Protein AF-A0A356W0Q9-F1 (afdb_monomer)

Sequence (75 aa):
MDYREWGREYLREARMLKRHLAPLRPQLKTLTGEDKILLLNRIAMLTEMYLECLRTGQELLKKGDFFEARSKFKS

pLDDT: mean 93.82, std 8.46, range [54.09, 98.69]

Secondary structure (DSSP, 8-state):
--HHHHHHHHHHHHHHHHHHHTTHHHHTTT--HHHHHHHHHHHHHHHHHHHHHHHHHHHHHHHHHHHHHHHHT--

Mean predicted aligned error: 4.14 Å

Structure (mmCIF, N/CA/C/O backbone):
data_AF-A0A356W0Q9-F1
#
_entry.id   AF-A0A356W0Q9-F1
#
loop_
_atom_site.group_PDB
_atom_site.id
_atom_site.type_symbol
_atom_site.label_atom_id
_atom_site.label_alt_id
_atom_site.label_comp_id
_atom_site.label_asym_id
_atom_site.label_entity_id
_atom_site.label_seq_id
_atom_site.pdbx_PDB_ins_code
_atom_site.Cartn_x
_atom_site.Cartn_y
_atom_site.Cartn_z
_atom_site.occupancy
_atom_site.B_iso_or_equiv
_atom_site.auth_seq_id
_atom_site.auth_comp_id
_atom_site.auth_asym_id
_atom_site.auth_atom_id
_atom_site.pdbx_PDB_model_num
ATOM 1 N N . MET A 1 1 ? 17.576 -5.435 -16.447 1.00 70.31 1 MET A N 1
ATOM 2 C CA . MET A 1 1 ? 16.553 -5.138 -15.423 1.00 70.31 1 MET A CA 1
ATOM 3 C C . MET A 1 1 ? 15.233 -4.931 -16.141 1.00 70.31 1 MET A C 1
ATOM 5 O O . MET A 1 1 ? 15.197 -4.073 -17.018 1.00 70.31 1 MET A O 1
ATOM 9 N N . ASP A 1 2 ? 14.191 -5.700 -15.822 1.00 90.69 2 ASP A N 1
ATOM 10 C CA . ASP A 1 2 ? 12.847 -5.450 -16.357 1.00 90.69 2 ASP A CA 1
ATOM 11 C C . ASP A 1 2 ? 12.096 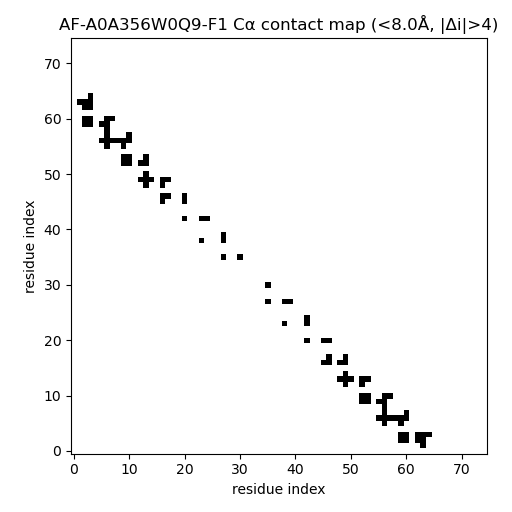-4.493 -15.420 1.00 90.69 2 ASP A C 1
ATOM 13 O O . ASP A 1 2 ? 11.384 -4.886 -14.498 1.00 90.69 2 ASP A O 1
ATOM 17 N N . TYR A 1 3 ? 12.283 -3.192 -15.655 1.00 94.38 3 TYR A N 1
ATOM 18 C CA . TYR A 1 3 ?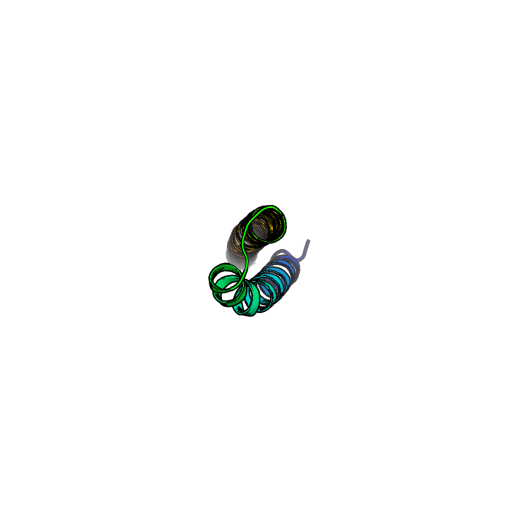 11.603 -2.152 -14.884 1.00 94.38 3 TYR A CA 1
ATOM 19 C C . TYR A 1 3 ? 10.076 -2.237 -14.997 1.00 94.38 3 TYR A C 1
ATOM 21 O O . TYR A 1 3 ? 9.367 -1.834 -14.076 1.00 94.38 3 TYR A O 1
ATOM 29 N N . ARG A 1 4 ? 9.544 -2.757 -16.110 1.00 95.25 4 ARG A N 1
ATOM 30 C CA . ARG A 1 4 ? 8.096 -2.867 -16.293 1.00 95.25 4 ARG A CA 1
ATOM 31 C C . ARG A 1 4 ? 7.520 -4.007 -15.472 1.00 95.25 4 ARG A C 1
ATOM 33 O O . ARG A 1 4 ? 6.450 -3.841 -14.889 1.00 95.25 4 ARG A O 1
ATOM 40 N N . GLU A 1 5 ? 8.204 -5.142 -15.433 1.00 96.81 5 GLU A N 1
ATOM 41 C CA . GLU A 1 5 ? 7.827 -6.276 -14.596 1.00 96.81 5 GLU A CA 1
ATOM 42 C C . GLU A 1 5 ? 7.817 -5.889 -13.120 1.00 96.81 5 GLU A C 1
ATOM 44 O O . GLU A 1 5 ? 6.756 -5.947 -12.497 1.00 96.81 5 GLU A O 1
ATOM 49 N N . TRP A 1 6 ? 8.920 -5.340 -12.612 1.00 97.56 6 TRP A N 1
ATOM 50 C CA . TRP A 1 6 ? 8.988 -4.875 -11.225 1.00 97.56 6 TRP A CA 1
ATOM 51 C C . TRP A 1 6 ? 7.946 -3.794 -10.924 1.00 97.56 6 TRP A C 1
ATOM 53 O O . TRP A 1 6 ? 7.286 -3.821 -9.886 1.00 97.56 6 TRP A O 1
ATOM 63 N N . GLY A 1 7 ? 7.719 -2.860 -11.855 1.00 98.25 7 GLY A N 1
ATOM 64 C CA . GLY A 1 7 ? 6.673 -1.852 -11.708 1.00 98.25 7 GLY A CA 1
ATOM 65 C C . GLY A 1 7 ? 5.279 -2.467 -11.541 1.00 98.25 7 GLY A C 1
ATOM 66 O O . GLY A 1 7 ? 4.504 -2.038 -10.683 1.00 98.25 7 GLY A O 1
ATOM 67 N N . ARG A 1 8 ? 4.955 -3.513 -12.313 1.00 98.44 8 ARG A N 1
ATOM 68 C CA . ARG A 1 8 ? 3.679 -4.239 -12.193 1.00 98.44 8 ARG A CA 1
ATOM 69 C C . ARG A 1 8 ? 3.555 -4.996 -10.872 1.00 98.44 8 ARG A C 1
ATOM 71 O O . ARG A 1 8 ? 2.444 -5.052 -10.340 1.00 98.44 8 ARG A O 1
ATOM 78 N N . GLU A 1 9 ? 4.642 -5.560 -10.357 1.00 98.44 9 GLU A N 1
ATOM 79 C CA . GLU A 1 9 ? 4.669 -6.250 -9.061 1.00 98.44 9 GLU A CA 1
ATOM 80 C C . GLU A 1 9 ? 4.359 -5.283 -7.917 1.00 98.44 9 GLU A C 1
ATOM 82 O O . GLU A 1 9 ? 3.381 -5.486 -7.197 1.00 98.44 9 GLU A O 1
ATOM 87 N N . TYR A 1 10 ? 5.070 -4.156 -7.834 1.00 98.50 10 TYR A N 1
ATOM 88 C CA . TYR A 1 10 ? 4.798 -3.123 -6.830 1.00 98.50 10 TYR A CA 1
ATOM 89 C C . TYR A 1 10 ? 3.353 -2.603 -6.893 1.00 98.50 10 TYR A C 1
ATOM 91 O O . TYR A 1 10 ? 2.690 -2.431 -5.868 1.00 98.50 10 TYR A O 1
ATOM 99 N N . LEU A 1 11 ? 2.803 -2.405 -8.096 1.00 98.56 11 LEU A N 1
ATOM 100 C CA . LEU A 1 11 ? 1.403 -1.996 -8.247 1.00 98.56 11 LEU A CA 1
ATOM 101 C C . LEU A 1 11 ? 0.406 -3.094 -7.847 1.00 98.56 11 LEU A C 1
ATOM 103 O O . LEU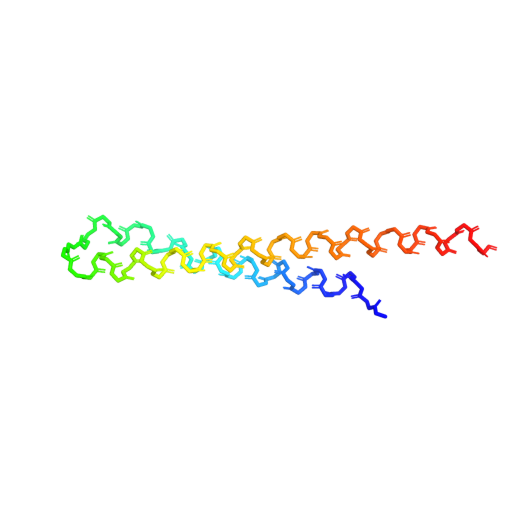 A 1 11 ? -0.709 -2.779 -7.417 1.00 98.56 11 LEU A O 1
ATOM 107 N N . ARG A 1 12 ? 0.765 -4.374 -7.987 1.00 98.56 12 ARG A N 1
ATOM 108 C CA . ARG A 1 12 ? -0.048 -5.496 -7.502 1.00 98.56 12 ARG A CA 1
ATOM 109 C C . ARG A 1 12 ? -0.089 -5.499 -5.976 1.00 98.56 12 ARG A C 1
ATOM 111 O O . ARG A 1 12 ? -1.191 -5.556 -5.423 1.00 98.56 12 ARG A O 1
ATOM 118 N N . GLU A 1 13 ? 1.061 -5.338 -5.328 1.00 98.38 13 GLU A N 1
ATOM 119 C CA . GLU A 1 13 ? 1.164 -5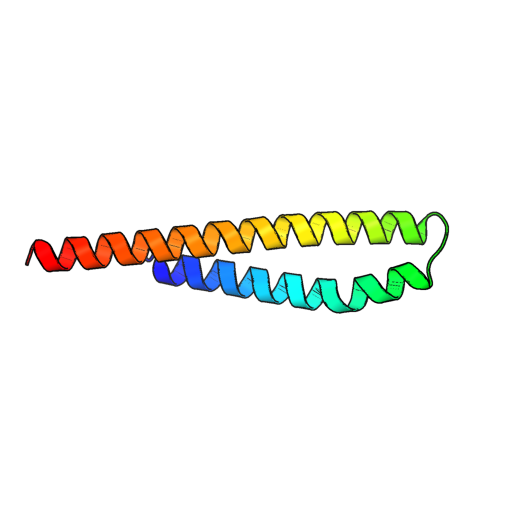.230 -3.869 1.00 98.38 13 GLU A CA 1
ATOM 120 C C . GLU A 1 13 ? 0.379 -4.026 -3.335 1.00 98.38 13 GLU A C 1
ATOM 122 O O . GLU A 1 13 ? -0.454 -4.167 -2.437 1.00 98.38 13 GLU A O 1
ATOM 127 N N . ALA A 1 14 ? 0.495 -2.858 -3.978 1.00 98.62 14 ALA A N 1
ATOM 128 C CA . ALA A 1 14 ? -0.301 -1.681 -3.625 1.00 98.62 14 ALA A CA 1
ATOM 129 C C . ALA A 1 14 ? -1.818 -1.970 -3.674 1.00 98.62 14 ALA A C 1
ATOM 131 O O . ALA A 1 14 ?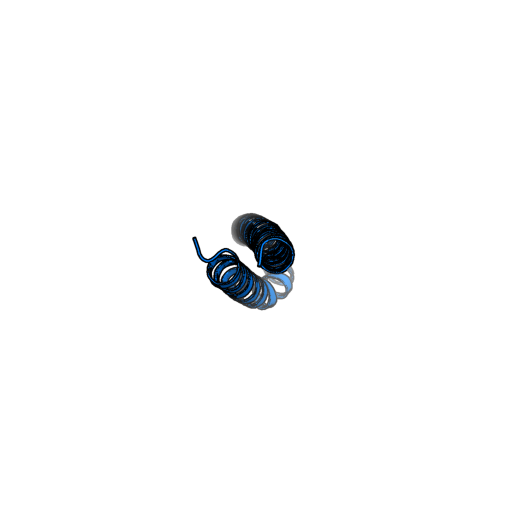 -2.573 -1.593 -2.772 1.00 98.62 14 ALA A O 1
ATOM 132 N N . ARG A 1 15 ? -2.303 -2.691 -4.695 1.00 98.38 15 ARG A N 1
ATOM 133 C CA . ARG A 1 15 ? -3.723 -3.089 -4.769 1.00 98.38 15 ARG A CA 1
ATOM 134 C C . ARG A 1 15 ? -4.109 -4.079 -3.673 1.00 98.38 15 ARG A C 1
ATOM 136 O O . ARG A 1 15 ? -5.250 -4.046 -3.211 1.00 98.38 15 ARG A O 1
ATOM 143 N N . MET A 1 16 ? -3.212 -4.979 -3.276 1.00 98.25 16 MET A N 1
ATOM 144 C CA . MET A 1 16 ? -3.453 -5.898 -2.162 1.00 98.25 16 MET A CA 1
ATOM 145 C C . MET A 1 16 ? -3.571 -5.134 -0.844 1.00 98.25 16 MET A C 1
ATOM 147 O O . MET A 1 16 ? -4.584 -5.293 -0.160 1.00 98.25 16 MET A O 1
ATOM 151 N N . LEU A 1 17 ? -2.641 -4.225 -0.554 1.00 97.94 17 LEU A N 1
ATOM 152 C CA . LEU A 1 17 ? -2.669 -3.369 0.637 1.00 97.94 17 LEU A CA 1
ATOM 153 C C . LEU A 1 17 ? -3.937 -2.507 0.695 1.00 97.94 17 LEU A C 1
ATOM 155 O O . LEU A 1 17 ? -4.627 -2.476 1.714 1.00 97.94 17 LEU A O 1
ATOM 159 N N . LYS A 1 18 ? -4.329 -1.889 -0.427 1.00 96.56 18 LYS A N 1
ATOM 160 C CA . LYS A 1 18 ? -5.575 -1.108 -0.514 1.00 96.56 18 LYS A CA 1
ATOM 161 C C . LYS A 1 18 ? -6.818 -1.952 -0.208 1.00 96.56 18 LYS A C 1
ATOM 163 O O . LYS A 1 18 ? -7.725 -1.473 0.472 1.00 96.56 18 LYS A O 1
ATOM 168 N N . ARG A 1 19 ? -6.864 -3.203 -0.684 1.00 97.06 19 ARG A N 1
ATOM 169 C CA . ARG A 1 19 ? -7.954 -4.145 -0.368 1.00 97.06 19 ARG A CA 1
ATOM 170 C C . ARG A 1 19 ? -7.974 -4.520 1.113 1.00 97.06 19 ARG A C 1
ATOM 172 O O . ARG A 1 19 ? -9.053 -4.579 1.688 1.00 97.06 19 ARG A O 1
ATOM 179 N N . HIS A 1 20 ? -6.810 -4.703 1.732 1.00 95.62 20 HIS A N 1
ATOM 180 C CA . HIS A 1 20 ? -6.705 -5.006 3.163 1.00 95.62 20 HIS A CA 1
ATOM 181 C C . HIS A 1 20 ? -7.098 -3.817 4.047 1.00 95.62 20 HIS A C 1
ATOM 183 O O . HIS A 1 20 ? -7.669 -4.016 5.112 1.00 95.62 20 HIS A O 1
ATOM 189 N N . LEU A 1 21 ? -6.856 -2.581 3.599 1.00 95.75 21 LEU A N 1
ATOM 190 C CA . LEU A 1 21 ? -7.270 -1.361 4.301 1.00 95.75 21 LEU A CA 1
ATOM 191 C C . LEU A 1 21 ? -8.789 -1.135 4.292 1.00 95.75 21 LEU A C 1
ATOM 193 O O . LEU A 1 21 ? -9.327 -0.558 5.240 1.00 95.75 21 LEU A O 1
ATOM 197 N N . ALA A 1 22 ? -9.480 -1.555 3.230 1.00 95.12 22 ALA A N 1
ATOM 198 C CA . ALA A 1 22 ? -10.906 -1.294 3.036 1.00 95.12 22 ALA A CA 1
ATOM 199 C C . ALA A 1 22 ? -11.797 -1.736 4.219 1.00 95.12 22 ALA A C 1
ATOM 201 O O . ALA A 1 22 ? -12.571 -0.902 4.696 1.00 95.12 22 ALA A O 1
ATOM 202 N N . PRO A 1 23 ? -11.686 -2.971 4.753 1.00 95.69 23 PRO A N 1
ATOM 203 C CA . PRO A 1 23 ? -12.515 -3.409 5.876 1.00 95.69 23 PRO A CA 1
ATOM 204 C C . PRO A 1 23 ? -12.109 -2.808 7.230 1.00 95.69 23 PRO A C 1
ATOM 206 O O . PRO A 1 23 ? -12.912 -2.848 8.159 1.00 95.69 23 PRO A O 1
ATOM 209 N N . LEU A 1 24 ? -10.904 -2.243 7.371 1.00 94.62 24 LEU A N 1
ATOM 210 C CA . LEU A 1 24 ? -10.416 -1.724 8.658 1.00 94.62 24 LEU A CA 1
ATOM 211 C C . LEU A 1 24 ? -11.023 -0.357 9.003 1.00 94.62 24 LEU A C 1
ATOM 213 O O . LEU A 1 24 ? -11.255 -0.045 10.168 1.00 94.62 24 LEU A O 1
ATOM 217 N N . ARG A 1 25 ? -11.332 0.467 7.994 1.00 89.50 25 ARG A N 1
ATOM 218 C CA . ARG A 1 25 ? -11.903 1.808 8.219 1.00 89.50 25 ARG A CA 1
ATOM 219 C C . ARG A 1 25 ? -13.294 1.775 8.870 1.00 89.50 25 ARG A C 1
ATOM 221 O O . ARG A 1 25 ? -13.521 2.574 9.774 1.00 89.50 25 ARG A O 1
ATOM 228 N N . PRO A 1 26 ? -14.227 0.887 8.474 1.00 93.88 26 PRO A N 1
ATOM 229 C CA . PRO A 1 26 ? -15.484 0.713 9.200 1.00 93.88 26 PRO A CA 1
ATOM 230 C C . PRO A 1 26 ? -15.297 0.214 10.638 1.00 93.88 26 PRO A C 1
ATOM 232 O O . PRO A 1 26 ? -15.993 0.701 11.523 1.00 93.88 26 PRO A O 1
ATOM 235 N N . GLN A 1 27 ? -14.337 -0.688 10.887 1.00 93.00 27 GLN A N 1
ATOM 236 C CA . GLN A 1 27 ? -14.071 -1.242 12.226 1.00 93.00 27 GLN A CA 1
ATOM 237 C C . GLN A 1 27 ? -13.641 -0.165 13.236 1.00 93.00 27 GLN A C 1
ATOM 239 O O . GLN A 1 27 ? -13.980 -0.245 14.412 1.00 93.00 27 GLN A O 1
ATOM 244 N N . LEU A 1 28 ? -12.985 0.912 12.789 1.00 91.25 28 LEU A N 1
ATOM 245 C CA . LEU A 1 28 ? -12.662 2.053 13.658 1.00 91.25 28 LEU A CA 1
ATOM 246 C C . LEU A 1 28 ? -13.887 2.727 14.286 1.00 91.25 28 LEU A C 1
ATOM 248 O O . LEU A 1 28 ? -13.750 3.384 15.317 1.00 91.25 28 LEU A O 1
ATOM 252 N N . LYS A 1 29 ? -15.064 2.618 13.658 1.00 89.69 29 LYS A N 1
ATOM 253 C CA . LYS A 1 29 ? -16.297 3.230 14.171 1.00 89.69 29 LYS A CA 1
ATOM 254 C C . LYS A 1 29 ? -16.881 2.459 15.352 1.00 89.69 29 LYS A C 1
ATOM 256 O O . LYS A 1 29 ? -17.666 3.030 16.098 1.00 89.69 29 LYS A O 1
ATOM 261 N N . THR A 1 30 ? -16.519 1.186 15.498 1.00 93.75 30 THR A N 1
ATOM 262 C CA . THR A 1 30 ? -17.074 0.281 16.511 1.00 93.75 30 THR A CA 1
ATOM 263 C C . THR A 1 30 ? -16.111 0.011 17.666 1.00 93.75 30 THR A C 1
ATOM 265 O O . THR A 1 30 ? -16.538 -0.527 18.679 1.00 93.75 30 THR A O 1
ATOM 268 N N . LEU A 1 31 ? -14.829 0.368 17.530 1.00 94.69 31 LEU A N 1
ATOM 269 C CA . LEU A 1 31 ? -13.810 0.169 18.565 1.00 94.69 31 LEU A CA 1
ATOM 270 C C . LEU A 1 31 ? -13.605 1.416 19.432 1.00 94.69 31 LEU A C 1
ATOM 272 O O . LEU A 1 31 ? -13.745 2.556 18.977 1.00 94.69 31 LEU A O 1
ATOM 276 N N . THR A 1 32 ? -13.188 1.193 20.676 1.00 94.31 32 THR A N 1
ATOM 277 C CA . THR A 1 32 ? -12.866 2.231 21.667 1.00 94.31 32 THR A CA 1
ATOM 278 C C . THR A 1 32 ? -11.584 1.886 22.419 1.00 94.31 32 THR A C 1
ATOM 280 O O . THR A 1 32 ? -11.134 0.747 22.380 1.00 94.31 32 THR A O 1
ATOM 283 N N . GLY A 1 33 ? -11.000 2.862 23.119 1.00 95.38 33 GLY A N 1
ATOM 284 C CA . GLY A 1 33 ? -9.828 2.626 23.967 1.00 95.38 33 GLY A CA 1
ATOM 285 C C . GLY A 1 33 ? -8.613 2.108 23.192 1.00 95.38 33 GLY A C 1
ATOM 286 O O . GLY A 1 33 ? -8.321 2.578 22.091 1.00 95.38 33 GLY A O 1
ATOM 287 N N . GLU A 1 34 ? -7.907 1.149 23.784 1.00 97.06 34 GLU A N 1
ATOM 288 C CA . GLU A 1 34 ? -6.653 0.597 23.264 1.00 97.06 34 GLU A CA 1
ATOM 289 C C . GLU A 1 34 ? -6.820 -0.097 21.904 1.00 97.06 34 GLU A C 1
ATOM 291 O O . GLU A 1 34 ? -6.043 0.167 20.986 1.00 97.06 34 GLU A O 1
ATOM 296 N N . ASP A 1 35 ? -7.895 -0.865 21.708 1.00 96.06 35 ASP A N 1
ATOM 297 C CA . ASP A 1 35 ? -8.174 -1.550 20.437 1.00 96.06 35 ASP A CA 1
ATOM 298 C C . ASP A 1 35 ? -8.292 -0.574 19.261 1.00 96.06 35 ASP A C 1
ATOM 300 O O . ASP A 1 35 ? -7.829 -0.840 18.146 1.00 96.06 35 ASP A O 1
ATOM 304 N N . LYS A 1 36 ? -8.877 0.604 19.511 1.00 96.88 36 LYS A N 1
ATOM 305 C CA . LYS A 1 36 ? -8.966 1.665 18.505 1.00 96.88 36 LYS A CA 1
ATOM 306 C C . LYS A 1 36 ? -7.585 2.214 18.153 1.00 96.88 36 LYS A C 1
ATOM 308 O O . LYS A 1 36 ? -7.321 2.461 16.977 1.00 96.88 36 LYS A O 1
ATOM 313 N N . ILE A 1 37 ? -6.715 2.405 19.144 1.00 96.94 37 ILE A N 1
ATOM 314 C CA . ILE A 1 37 ? -5.348 2.905 18.936 1.00 96.94 37 ILE A CA 1
ATOM 315 C C . ILE A 1 37 ? -4.533 1.884 18.135 1.00 96.94 37 ILE A C 1
ATOM 317 O O . ILE A 1 37 ? -3.901 2.246 17.141 1.00 96.94 37 ILE A O 1
ATOM 321 N N . LEU A 1 38 ? -4.605 0.602 18.500 1.00 97.19 38 LEU A N 1
ATOM 322 C CA . LEU A 1 38 ? -3.923 -0.476 17.783 1.00 97.19 38 LEU A CA 1
ATOM 323 C C . LEU A 1 38 ? -4.389 -0.568 16.323 1.00 97.19 38 LEU A C 1
ATOM 325 O O . LEU A 1 38 ? -3.564 -0.675 15.409 1.00 97.19 38 LEU A O 1
ATOM 329 N N . LEU A 1 39 ? -5.698 -0.457 16.076 1.00 96.88 39 LEU A N 1
ATOM 330 C CA . LEU A 1 39 ? -6.232 -0.464 14.717 1.00 96.88 39 LEU A CA 1
ATOM 331 C C . LEU A 1 39 ? -5.809 0.778 13.912 1.00 96.88 39 LEU A C 1
ATOM 333 O O . LEU A 1 39 ? -5.496 0.649 12.726 1.00 96.88 39 LEU A O 1
ATOM 337 N N . LEU A 1 40 ? -5.759 1.963 14.533 1.00 97.12 40 LEU A N 1
ATOM 338 C CA . LEU A 1 40 ? -5.253 3.184 13.893 1.00 97.12 40 LEU A CA 1
ATOM 339 C C . LEU A 1 40 ? -3.791 3.031 13.465 1.00 97.12 40 LEU A C 1
ATOM 341 O O . LEU A 1 40 ? -3.469 3.323 12.313 1.00 97.12 40 LEU A O 1
ATOM 345 N N . ASN A 1 41 ? -2.937 2.508 14.347 1.00 97.25 41 ASN A N 1
ATOM 346 C CA . ASN A 1 41 ? -1.527 2.256 14.042 1.00 97.25 41 ASN A CA 1
ATOM 347 C C . ASN A 1 41 ? -1.378 1.284 12.866 1.00 97.25 41 ASN A C 1
ATOM 349 O O . ASN A 1 41 ? -0.638 1.551 11.918 1.00 97.25 41 ASN A O 1
ATOM 353 N N . ARG A 1 42 ? -2.158 0.196 12.863 1.00 96.75 42 ARG A N 1
ATOM 354 C CA . ARG A 1 42 ? -2.171 -0.764 11.753 1.00 96.75 42 ARG A CA 1
ATOM 355 C C . ARG A 1 42 ? -2.597 -0.119 10.432 1.00 96.75 42 ARG A C 1
ATOM 357 O O . ARG A 1 42 ? -1.996 -0.392 9.394 1.00 96.75 42 ARG A O 1
ATOM 364 N N . ILE A 1 43 ? -3.628 0.727 10.452 1.00 97.25 43 ILE A N 1
ATOM 365 C CA . ILE A 1 43 ? -4.088 1.456 9.262 1.00 97.25 43 ILE A CA 1
ATOM 366 C C . ILE A 1 43 ? -3.011 2.420 8.760 1.00 97.25 43 ILE A C 1
ATOM 368 O O . ILE A 1 43 ? -2.815 2.507 7.547 1.00 97.25 43 ILE A O 1
ATOM 372 N N . ALA A 1 44 ? -2.314 3.119 9.659 1.00 97.44 44 ALA A N 1
ATOM 373 C CA . ALA A 1 44 ? -1.236 4.033 9.296 1.00 97.44 44 ALA A CA 1
ATOM 374 C C . ALA A 1 44 ? -0.103 3.291 8.571 1.00 97.44 44 ALA A C 1
ATOM 376 O O . ALA A 1 44 ? 0.214 3.642 7.435 1.00 97.44 44 ALA A O 1
ATOM 377 N N . MET A 1 45 ? 0.395 2.194 9.153 1.00 98.00 45 MET A N 1
ATOM 378 C CA . MET A 1 45 ? 1.452 1.369 8.552 1.00 98.00 45 MET A CA 1
ATOM 379 C C . MET A 1 45 ? 1.056 0.831 7.172 1.00 98.00 45 MET A C 1
ATOM 381 O O . MET A 1 45 ? 1.786 0.984 6.197 1.00 98.00 45 MET A O 1
ATOM 385 N N . LEU A 1 46 ? -0.138 0.239 7.054 1.00 97.50 46 LEU A N 1
ATOM 386 C CA . LEU A 1 46 ? -0.613 -0.296 5.774 1.00 97.50 46 LEU A CA 1
ATOM 387 C C . LEU A 1 46 ? -0.809 0.802 4.718 1.00 97.50 46 LEU A C 1
ATOM 389 O O . LEU A 1 46 ? -0.645 0.546 3.524 1.00 97.50 46 LEU A O 1
ATOM 393 N N . THR A 1 47 ? -1.171 2.015 5.142 1.00 97.81 47 THR A N 1
ATOM 394 C CA . THR A 1 47 ? -1.309 3.167 4.242 1.00 97.81 47 THR A CA 1
ATOM 395 C C . THR A 1 47 ? 0.050 3.634 3.737 1.00 97.81 47 THR A C 1
ATOM 397 O O . THR A 1 47 ? 0.185 3.890 2.542 1.00 97.81 47 THR A O 1
ATOM 400 N N . GLU A 1 48 ? 1.055 3.702 4.606 1.00 98.38 48 GLU A N 1
ATOM 401 C CA . GLU A 1 48 ? 2.423 4.063 4.229 1.00 98.38 48 GLU A CA 1
ATOM 402 C C . GLU A 1 48 ? 3.004 3.067 3.219 1.00 98.38 48 GLU A C 1
ATOM 404 O O . GLU A 1 48 ? 3.397 3.465 2.121 1.00 98.38 48 GLU A O 1
ATOM 409 N N . MET A 1 49 ? 2.910 1.766 3.512 1.00 98.38 49 MET A N 1
ATOM 410 C CA . MET A 1 49 ? 3.340 0.706 2.593 1.00 98.38 49 MET A CA 1
ATOM 411 C C . MET A 1 49 ? 2.618 0.784 1.241 1.00 98.38 49 MET A C 1
ATOM 413 O O . MET A 1 49 ? 3.223 0.585 0.186 1.00 98.38 49 MET A O 1
ATOM 417 N N . TYR A 1 50 ? 1.313 1.081 1.255 1.00 98.44 50 TYR A N 1
ATOM 418 C CA . TYR A 1 50 ? 0.528 1.252 0.034 1.00 98.44 50 TYR A CA 1
ATOM 419 C C . TYR A 1 50 ? 1.070 2.402 -0.820 1.00 98.44 50 TYR A C 1
ATOM 421 O O . TYR A 1 50 ? 1.227 2.2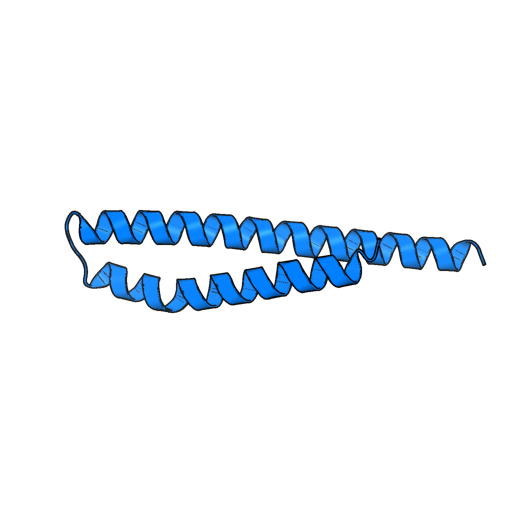38 -2.032 1.00 98.44 50 TYR A O 1
ATOM 429 N N . LEU A 1 51 ? 1.339 3.554 -0.201 1.00 98.50 51 LEU A N 1
ATOM 430 C CA . LEU A 1 51 ? 1.841 4.738 -0.895 1.00 98.50 51 LEU A CA 1
ATOM 431 C C . LEU A 1 51 ? 3.243 4.504 -1.454 1.00 98.50 51 LEU A C 1
ATOM 433 O O . LEU A 1 51 ? 3.511 4.892 -2.593 1.00 98.50 51 LEU A O 1
ATOM 437 N N . GLU A 1 52 ? 4.108 3.831 -0.698 1.00 98.62 52 GLU A N 1
ATOM 438 C CA . GLU A 1 52 ? 5.448 3.478 -1.152 1.00 98.62 52 GLU A CA 1
ATOM 439 C C . GLU A 1 52 ? 5.398 2.533 -2.357 1.00 98.62 52 GLU A C 1
ATOM 441 O O . GLU A 1 52 ? 5.977 2.843 -3.399 1.00 98.62 52 GLU A O 1
ATOM 446 N N . CYS A 1 53 ? 4.630 1.441 -2.273 1.00 98.62 53 CYS A N 1
ATOM 447 C CA . CYS A 1 53 ? 4.471 0.511 -3.389 1.00 98.62 53 CYS A CA 1
ATOM 448 C C . CYS A 1 53 ? 3.880 1.200 -4.625 1.00 98.62 53 CYS A C 1
ATOM 450 O O . CYS A 1 53 ? 4.328 0.973 -5.750 1.00 98.62 53 CYS A O 1
ATOM 452 N N . LEU A 1 54 ? 2.888 2.073 -4.432 1.00 98.69 54 LEU A N 1
ATOM 453 C CA . LEU A 1 54 ? 2.273 2.817 -5.524 1.00 98.69 54 LEU A CA 1
ATOM 454 C C . LEU A 1 54 ? 3.289 3.730 -6.222 1.00 98.69 54 LEU A C 1
ATOM 456 O O . LEU A 1 54 ? 3.395 3.690 -7.450 1.00 98.69 54 LEU A O 1
ATOM 460 N N . ARG A 1 55 ? 4.033 4.530 -5.450 1.00 98.62 55 ARG A N 1
ATOM 461 C CA . ARG A 1 55 ? 5.040 5.458 -5.977 1.00 98.62 55 ARG A CA 1
ATOM 462 C C . ARG A 1 55 ? 6.147 4.702 -6.708 1.00 98.62 55 ARG A C 1
ATOM 464 O O . ARG A 1 55 ? 6.414 4.998 -7.871 1.00 98.62 55 ARG A O 1
ATOM 471 N N . THR A 1 56 ? 6.729 3.693 -6.065 1.00 98.50 56 THR A N 1
ATOM 472 C CA . THR A 1 56 ? 7.816 2.889 -6.636 1.00 98.50 56 THR A CA 1
ATOM 473 C C . THR A 1 56 ? 7.373 2.193 -7.919 1.00 98.50 56 THR A C 1
ATOM 475 O O . THR A 1 56 ? 8.061 2.274 -8.937 1.00 98.50 56 THR A O 1
ATOM 478 N N . GLY A 1 57 ? 6.183 1.585 -7.924 1.00 98.50 57 GLY A N 1
ATOM 479 C CA . GLY A 1 57 ? 5.629 0.951 -9.117 1.00 98.50 57 GLY A CA 1
ATOM 480 C C . GLY A 1 57 ? 5.466 1.925 -10.287 1.00 98.50 57 GLY A C 1
ATOM 481 O O . GLY A 1 57 ? 5.867 1.622 -11.410 1.00 98.50 57 GLY A O 1
ATOM 482 N N . GLN A 1 58 ? 4.940 3.127 -10.031 1.00 98.50 58 GLN A N 1
ATOM 483 C CA . GLN A 1 58 ? 4.795 4.172 -11.050 1.00 98.50 58 GLN A CA 1
ATOM 484 C C . GLN A 1 58 ? 6.143 4.670 -11.588 1.00 98.50 58 GLN A C 1
ATOM 486 O O . GLN A 1 58 ? 6.283 4.877 -12.794 1.00 98.50 58 GLN A O 1
ATOM 491 N N . GLU A 1 59 ? 7.137 4.867 -10.721 1.00 98.44 59 GLU A N 1
ATOM 492 C CA . GLU A 1 59 ? 8.482 5.284 -11.129 1.00 98.44 5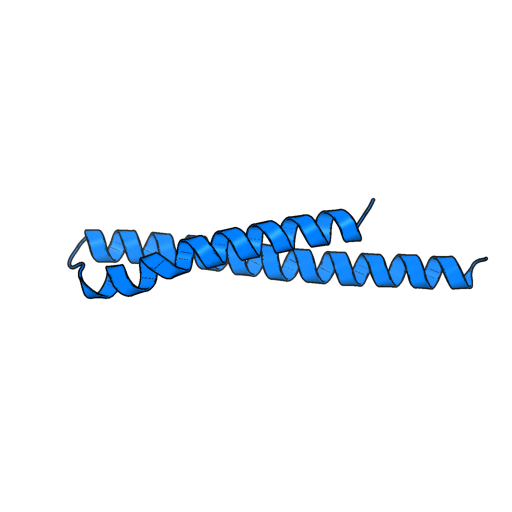9 GLU A CA 1
ATOM 493 C C . GLU A 1 59 ? 9.174 4.229 -11.995 1.00 98.44 59 GLU A C 1
ATOM 495 O O . GLU A 1 59 ? 9.812 4.569 -12.994 1.00 98.44 59 GLU A O 1
ATOM 500 N N . LEU A 1 60 ? 9.024 2.952 -11.644 1.00 98.06 60 LEU A N 1
ATOM 501 C CA . LEU A 1 60 ? 9.582 1.839 -12.404 1.00 98.06 60 LEU A CA 1
ATOM 502 C C . LEU A 1 60 ? 8.948 1.727 -13.795 1.00 98.06 60 LEU A C 1
ATOM 504 O O . LEU A 1 60 ? 9.678 1.607 -14.778 1.00 98.06 60 LEU A O 1
ATOM 508 N N . LEU A 1 61 ? 7.623 1.867 -13.911 1.00 97.69 61 LEU A N 1
ATOM 509 C CA . LEU A 1 61 ? 6.967 1.900 -15.222 1.00 97.69 61 LEU A CA 1
ATOM 510 C C . LEU A 1 61 ? 7.485 3.058 -16.088 1.00 97.69 61 LEU A C 1
ATOM 512 O O . LEU A 1 61 ? 7.899 2.824 -17.222 1.00 97.69 61 LEU A O 1
ATOM 516 N N . LYS A 1 62 ? 7.575 4.275 -15.528 1.00 96.94 62 LYS A N 1
ATOM 517 C CA . LYS A 1 62 ? 8.128 5.447 -16.236 1.00 96.94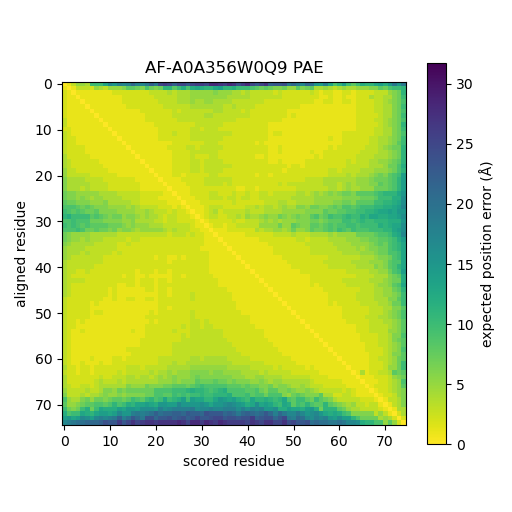 62 LYS A CA 1
ATOM 518 C C . LYS A 1 62 ? 9.561 5.210 -16.720 1.00 96.94 62 LYS A C 1
ATOM 520 O O . LYS A 1 62 ? 9.897 5.568 -17.848 1.00 96.94 62 LYS A O 1
ATOM 525 N N . LYS A 1 63 ? 10.410 4.600 -15.885 1.00 95.69 63 LYS A N 1
ATOM 526 C CA . LYS A 1 63 ? 11.782 4.228 -16.270 1.00 95.69 63 LYS A CA 1
ATOM 527 C C . LYS A 1 63 ? 11.772 3.209 -17.408 1.00 95.69 63 LYS A C 1
ATOM 529 O O . LYS A 1 63 ? 12.490 3.398 -18.384 1.00 95.69 63 LYS A O 1
ATOM 534 N N . GLY A 1 64 ? 10.948 2.167 -17.308 1.00 94.94 64 GLY A N 1
ATOM 535 C CA . GLY A 1 64 ? 10.799 1.155 -18.354 1.00 94.94 64 GLY A CA 1
ATOM 536 C C . GLY A 1 64 ? 10.412 1.755 -19.707 1.00 94.94 64 GLY A C 1
ATOM 537 O O . GLY A 1 64 ? 11.040 1.440 -20.716 1.00 94.94 64 GLY A O 1
ATOM 538 N N . ASP A 1 65 ? 9.450 2.678 -19.714 1.00 93.06 65 ASP A N 1
ATOM 539 C CA . ASP A 1 65 ? 8.999 3.368 -20.926 1.00 93.06 65 ASP A CA 1
ATOM 540 C C . ASP A 1 65 ? 10.106 4.238 -21.539 1.00 93.06 65 ASP A C 1
ATOM 542 O O . ASP A 1 65 ? 10.324 4.212 -22.752 1.00 93.06 65 ASP A O 1
ATOM 546 N N . PHE A 1 66 ? 10.863 4.954 -20.702 1.00 93.19 66 PHE A N 1
ATOM 547 C CA . PHE A 1 66 ? 12.008 5.751 -21.144 1.00 93.19 66 PHE A CA 1
ATOM 548 C C . PHE A 1 66 ? 13.104 4.894 -21.796 1.00 93.19 66 PHE A C 1
ATOM 550 O O . PHE A 1 66 ? 13.632 5.255 -22.852 1.00 93.19 66 PHE A O 1
ATOM 557 N N . PHE A 1 67 ? 13.452 3.754 -21.191 1.00 90.31 67 PHE A N 1
ATOM 558 C CA . PHE A 1 67 ? 14.480 2.865 -21.735 1.00 90.31 67 PHE A CA 1
ATOM 559 C C . PHE A 1 67 ? 14.043 2.196 -23.041 1.00 90.31 67 PHE A C 1
ATOM 561 O O . PHE A 1 67 ? 14.856 2.111 -23.963 1.00 90.31 67 PHE A O 1
ATOM 568 N N . GLU A 1 68 ? 12.778 1.777 -23.161 1.00 87.75 68 GLU A N 1
ATOM 569 C CA . GLU A 1 68 ? 12.262 1.223 -24.417 1.00 87.75 68 GLU A CA 1
ATOM 570 C C . GLU A 1 68 ? 12.269 2.276 -25.533 1.00 87.75 68 GLU A C 1
ATOM 572 O O . GLU A 1 68 ? 12.768 2.007 -26.627 1.00 87.75 68 GLU A O 1
ATOM 577 N N . ALA A 1 69 ? 11.776 3.489 -25.254 1.00 87.38 69 ALA A N 1
ATOM 578 C CA . ALA A 1 69 ? 11.781 4.581 -26.223 1.00 87.38 69 ALA A CA 1
ATOM 579 C C . ALA A 1 69 ? 13.208 4.871 -26.708 1.00 87.38 69 ALA A C 1
ATOM 581 O O . ALA A 1 69 ? 13.471 4.865 -27.907 1.00 87.38 69 ALA A O 1
ATOM 582 N N . ARG A 1 70 ? 14.163 5.020 -25.783 1.00 87.56 70 ARG A N 1
ATOM 583 C CA . ARG A 1 70 ? 15.577 5.247 -26.110 1.00 87.56 70 ARG A CA 1
ATOM 584 C C . ARG A 1 70 ? 16.205 4.099 -26.909 1.00 87.56 70 ARG A C 1
ATOM 586 O O . ARG A 1 70 ? 17.082 4.363 -27.726 1.00 87.56 70 ARG A O 1
ATOM 593 N N . SER A 1 71 ? 15.790 2.853 -26.681 1.00 81.62 71 SER A N 1
ATOM 594 C CA . SER A 1 71 ? 16.262 1.710 -27.470 1.00 81.62 71 SER A CA 1
ATOM 595 C C . SER A 1 71 ? 15.798 1.792 -28.925 1.00 81.62 71 SER A C 1
ATOM 597 O O . SER A 1 71 ? 16.585 1.493 -29.815 1.00 81.62 71 SER A O 1
ATOM 599 N N . LYS A 1 72 ? 14.559 2.241 -29.170 1.00 74.00 72 LYS A N 1
ATOM 600 C CA . LYS A 1 72 ? 13.982 2.389 -30.520 1.00 74.00 72 LYS A CA 1
ATOM 601 C C . LYS A 1 72 ? 14.624 3.510 -31.343 1.00 74.00 72 LYS A C 1
ATOM 603 O O . LYS A 1 72 ? 14.598 3.446 -32.559 1.00 74.00 72 LYS A O 1
ATOM 608 N N . PHE A 1 73 ? 15.213 4.520 -30.699 1.00 68.69 73 PHE A N 1
ATOM 609 C CA . PHE A 1 73 ? 15.948 5.596 -31.385 1.00 68.69 73 PHE A CA 1
ATOM 610 C C . PHE A 1 73 ? 17.411 5.246 -31.705 1.00 68.69 73 PHE A C 1
ATOM 612 O O . PHE A 1 73 ? 18.090 6.029 -32.364 1.00 68.69 73 PHE A O 1
ATOM 619 N N . LYS A 1 74 ? 17.925 4.117 -31.200 1.00 60.31 74 LYS A N 1
ATOM 620 C CA . LYS A 1 74 ? 19.307 3.664 -31.434 1.00 60.31 74 LYS A CA 1
ATOM 621 C C . LYS A 1 74 ? 19.420 2.497 -32.426 1.00 60.31 74 LYS A C 1
ATOM 623 O O . LYS A 1 74 ? 20.543 2.081 -32.696 1.00 60.31 74 LYS A O 1
ATOM 628 N N . SER A 1 75 ? 18.294 1.975 -32.917 1.00 54.09 75 SER A N 1
ATOM 629 C CA . SER A 1 75 ? 18.198 0.957 -33.976 1.00 54.09 75 SER A CA 1
ATOM 630 C C . SER A 1 75 ? 17.817 1.601 -35.297 1.00 54.09 75 SER A C 1
ATOM 632 O O . SER A 1 75 ? 18.398 1.204 -36.323 1.00 54.09 75 SER A O 1
#

Solvent-accessible surface area (backbone atoms only — not comparable to full-atom values): 3949 Å² total; per-residue (Å²): 133,65,35,47,59,54,11,53,49,28,42,49,52,20,53,49,38,52,59,64,50,58,69,51,64,64,50,55,76,78,44,60,72,69,65,30,51,55,51,49,53,52,52,50,53,47,49,51,54,23,51,50,25,41,52,53,11,54,53,25,35,54,50,33,52,52,53,53,55,56,52,66,76,75,111

Radius of gyration: 17.9 Å; Cα contacts (8 Å, |Δi|>4): 53; chains: 1; bounding box: 36×12×58 Å

Foldseek 3Di:
DQLLVLLVVLLVLLVVLVVVLVVLVVVLVVDDDPVNVVSVVVSVVSVVSSVVSNVSSVVSNVVNVVVVVVVVVVD

Nearest PDB structures (foldseek):
  1g73-assembly2_B  TM=7.062E-01  e=2.420E+00  Homo sapiens
  6jx6-assembly1_C  TM=6.767E-01  e=4.024E+00  Homo sapiens
  4tx5-assembly1_A  TM=6.876E-01  e=5.189E+00  Homo sapiens
  3fav-assembly2_C  TM=5.188E-01  e=2.420E+00  Mycobacterium tuberculosis H37Rv

=== Feature glossary ===
A reading guide for the features in this record.

Start from the sequence.

  · Sequence gives the chain of amino acids in standard one-letter code (A=alanine, C=cysteine, …, Y=tyrosine), read N→C. It is the only feature that is directly encoded by the gene; all structural features are derived from the folded form of this sequence.

Fold it, and you get atomic coordinates and the backbone conformation that goes with them.

  · Structure coordinates are given as an mmCIF _atom_site loop: one row per atom with element, residue name, chain id, sequence number, and x/y/z position in Å. Only the four main-chain atoms per residue are included here; side chains are omitted to keep the record compact.

  · Backbone dihedral angles. Every residue except chain termini has a φ (preceding-C → N → Cα → C) and a ψ (N → Cα → C → next-N). They are reported in degrees following the IUPAC sign convention. Secondary structure is essentially a statement about which (φ, ψ) basin each residue occupies.

  · Eight-state secondary structure (DSSP): H is the canonical α-helix, G the tighter 3₁₀-helix, I the wider π-helix; E/B are β-structure, T and S are turns and bends, and '-' is everything else. DSSP derives these from the pattern of main-chain N–H···O=C hydrogen bonds, not from the sequence.

  · SS3 is a coarse helix/strand/coil call (letters a/b/c) made by the P-SEA algorithm from inter-Cα distances and dihedrals. It is less detailed than DSSP but needs only Cα positions.

Summarize the fold with a handful of shape descriptors and a per-residue structural alphabet.

  · Radius of gyration (Rg) is the root-mean-square distance of Cα atoms from their centroid — a single number for overall size and compactness. A globular domain of N residues has Rg ≈ 2.2·N^0.38 Å; an extended or disordered chain has a much larger Rg. The Cα contact count is the number of residue pairs whose Cα atoms are within 8 Å and are more than four positions apart in sequence — a standard proxy for tertiary packing density. The bounding box is the smallest axis-aligned box enclosing all Cα atoms.

  · 3Di is Foldseek's structural alphabet. Each residue is assigned one of twenty discrete states based on how its Cα sits relative to its spatial (not sequential) neighbors. Aligning 3Di strings finds structural homologs roughly as well as full 3D superposition, but orders of magnitude faster.

  · Solvent-accessible surface area (SASA) is the area in Å² traced out by the centre of a 1.4 Å probe sphere (a water molecule) rolled over the protein's van der Waals surface (Shrake–Rupley / Lee–Richards construction). Buried residues have near-zero SASA; fully exposed residues can exceed 200 Å². The total SASA scales roughly with the number of surface residues.

Ask how reliable the model is.

  · For AlphaFold models, the B-factor field carries pLDDT — the model's own estimate of local accuracy on a 0–100 scale. Regions with pLDDT<50 should be treated as essentially unmodeled; they often correspond to intrinsically disordered segments.

  · For experimental (PDB) structures, the B-factor (temperature factor) quantifies the positional spread of each atom in the crystal — a combination of thermal vibration and static disorder — in units of Å². High B-factors mark flexible loops or poorly resolved regions; low B-factors mark the rigid, well-ordered core.

  · Predicted Aligned Error (PAE) is an AlphaFold confidence matrix: entry (i, j) is the expected error in the position of residue j, in ångströms, when the prediction is superimposed on the true structure at residue i. Low PAE within a block of residues means that block is internally rigid and well-predicted; high PAE between two blocks means their relative placement is uncertain even if each block individually is confident.

Place it in context: what it resembles, what it is annotated as, and how it looks.

  · Structural nearest neighbors (via Foldseek easy-search vs the PDB). Reported per hit: target PDB id, E-value, and alignment TM-score. A TM-score above ~0.5 is the conventional threshold for 'same fold'.

  · Functional annotations link the protein to curated databases. InterPro entries identify conserved domains and families by matching the sequence against member-database signatures (Pfam, PROSITE, CDD, …). Gene Ontology (GO) terms describe molecular function, biological process, and cellular component in a controlled vocabulary. CATH places the structure in a hierarchical fold classification (Class/Architecture/Topology/Homologous-superfamily). The organism is the source species.

  · The contact map is a binary N×N matrix image: pixel (i, j) is dark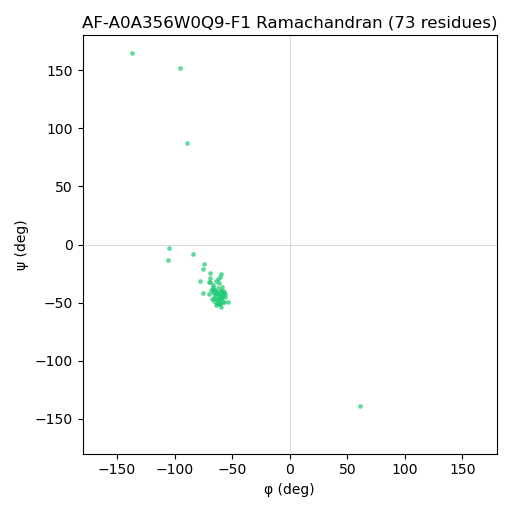 where Cα_i and Cα_j are within 8 Å and |i−j|>4. Because the |i−j|>4 filter removes local helical contacts, off-diagonal stripes parallel to the main diagonal indicate parallel β-sheets; stripes perpendicular to it indicate antiparallel β-sheets. The Ramachandran plot scatters every residue's (φ, ψ) pair against the sterically allowed regions. The PAE heatmap renders the predicted-aligned-error matrix.

  · Six rendered views show the 3D structure from the faces of a cube — i.e. along ±x, ±y, ±z. Rendering representation is drawn randomly per protein from cartoon (secondary-structure ribbons), sticks (backbone bonds), or molecular surface; coloring is either N→C rainbow (blue at the N-terminus through red at the C-terminus) or one color per chain.